Protein AF-L8HQY1-F1 (afdb_monomer_lite)

Sequence (132 aa):
RRRLILTLSQKDALQALFQQNPSPGIATRERLARELGIDESRVQVWFQNQRRQSKQSRPPSEHVHQEEEGGPTPTPRPPSPPPRPQEARRKRTVISPSQTRILMQAFTRDRFPGIATREELAHQTGIPEPHL

Radius of gyration: 21.91 Å; chains: 1; bounding box: 49×44×51 Å

pLDDT: mean 78.17, std 18.96, range [29.5, 94.81]

InterPro domains:
  IPR000047 Helix-turn-helix motif [PR00031] (28-37)
  IPR000047 Helix-turn-helix motif [PR00031] (37-53)
  IPR001356 Homeodomain [PF00046] (1-56)
  IPR001356 Homeodomain [PF00046] (89-129)
  IPR001356 Homeodomain [PS50071] (1-57)
  IPR001356 Homeodomain [PS50071] (86-132)
  IPR001356 Homeodomain [SM00389] (1-61)
  IPR001356 Homeodomain [SM00389] (88-132)
  IPR001356 Homeodomain [cd00086] (1-58)
  IPR001356 Homeodomain [cd00086] (89-129)
  IPR009057 Homedomain-like superfamily [SSF46689] (1-58)
  IPR009057 Homedomain-like superfamily [SSF46689] (81-128)
  IPR017970 Homeobox, conserved site [PS00027] (32-55)
  IPR051306 Homeobox domain-containing regulator [PTHR46123] (54-130)

Structure (mmCIF, N/CA/C/O backbone):
data_AF-L8HQY1-F1
#
_entry.id   AF-L8HQY1-F1
#
loop_
_atom_site.group_PDB
_atom_site.id
_atom_site.type_symbol
_atom_site.label_atom_id
_atom_site.label_alt_id
_atom_site.label_comp_id
_atom_site.label_asym_id
_atom_site.label_entity_id
_atom_site.label_seq_id
_atom_site.pdbx_PDB_ins_code
_atom_site.Cartn_x
_atom_site.Cartn_y
_atom_site.Cartn_z
_atom_site.occupancy
_atom_site.B_iso_or_equiv
_atom_site.auth_seq_id
_atom_site.auth_comp_id
_atom_site.auth_asym_id
_atom_site.auth_atom_id
_atom_site.pdbx_PDB_model_num
ATOM 1 N N . ARG A 1 1 ? -11.326 3.262 -7.831 1.00 58.91 1 ARG A N 1
ATOM 2 C CA . ARG A 1 1 ? -10.921 2.567 -6.584 1.00 58.91 1 ARG A CA 1
ATOM 3 C C . ARG A 1 1 ? -11.902 2.916 -5.477 1.00 58.91 1 ARG A C 1
ATOM 5 O O . ARG A 1 1 ? -12.138 4.100 -5.275 1.00 58.91 1 ARG A O 1
ATOM 12 N N . ARG A 1 2 ? -12.465 1.933 -4.770 1.00 67.56 2 ARG A N 1
ATOM 13 C CA . ARG A 1 2 ? -13.316 2.211 -3.603 1.00 67.56 2 ARG A CA 1
ATOM 14 C C . ARG A 1 2 ? -12.435 2.629 -2.424 1.00 67.56 2 ARG A C 1
ATOM 16 O O . ARG A 1 2 ? -11.427 1.984 -2.140 1.00 67.56 2 ARG A O 1
ATOM 23 N N . ARG A 1 3 ? -12.766 3.755 -1.793 1.00 72.81 3 ARG A N 1
ATOM 24 C CA . ARG A 1 3 ? -12.057 4.248 -0.609 1.00 72.81 3 ARG A CA 1
ATOM 25 C C . ARG A 1 3 ? -12.521 3.424 0.589 1.00 72.81 3 ARG A C 1
ATOM 27 O O . ARG A 1 3 ? -13.699 3.459 0.917 1.00 72.81 3 ARG A O 1
ATOM 34 N N . LEU A 1 4 ? -11.608 2.688 1.219 1.00 75.62 4 LEU A N 1
ATOM 35 C CA . LEU A 1 4 ? -11.899 2.018 2.485 1.00 75.62 4 LEU A CA 1
ATOM 36 C C . LEU A 1 4 ? -11.925 3.058 3.607 1.00 75.62 4 LEU A C 1
ATOM 38 O O . LEU A 1 4 ? -11.010 3.879 3.719 1.00 75.62 4 LEU A O 1
ATOM 42 N N . ILE A 1 5 ? -12.980 3.022 4.415 1.00 83.69 5 ILE A N 1
ATOM 43 C CA . ILE A 1 5 ? -13.103 3.827 5.627 1.00 83.69 5 ILE A CA 1
ATOM 44 C C . ILE A 1 5 ? -12.686 2.937 6.793 1.00 83.69 5 ILE A C 1
ATOM 46 O O . ILE A 1 5 ? -13.390 1.991 7.129 1.00 83.69 5 ILE A O 1
ATOM 50 N N . LEU A 1 6 ? -11.519 3.222 7.374 1.00 84.06 6 LEU A N 1
ATOM 51 C CA . LEU A 1 6 ? -11.037 2.504 8.553 1.00 84.06 6 LEU A CA 1
ATOM 52 C C . LEU A 1 6 ? -11.944 2.801 9.751 1.00 84.06 6 LEU A C 1
ATOM 54 O O . LEU A 1 6 ? -12.258 3.970 10.012 1.00 84.06 6 LEU A O 1
ATOM 58 N N . THR A 1 7 ? -12.313 1.758 10.492 1.00 90.00 7 THR A N 1
ATOM 59 C CA . THR A 1 7 ? -13.036 1.880 11.763 1.00 90.00 7 THR A CA 1
ATOM 60 C C . THR A 1 7 ? -12.142 2.510 12.837 1.00 90.00 7 THR A C 1
ATOM 62 O O . THR A 1 7 ? -10.925 2.619 12.667 1.00 90.00 7 THR A O 1
ATOM 65 N N . LEU A 1 8 ? -12.733 2.955 13.952 1.00 88.00 8 LEU A N 1
ATOM 66 C CA . LEU A 1 8 ? -11.971 3.546 15.058 1.00 88.00 8 LEU A CA 1
ATOM 67 C C . LEU A 1 8 ? -10.961 2.540 15.637 1.00 88.00 8 LEU A C 1
ATOM 69 O O . LEU A 1 8 ? -9.771 2.824 15.663 1.00 88.00 8 LEU A O 1
ATOM 73 N N . SER A 1 9 ? -11.417 1.320 15.934 1.00 87.94 9 SER A N 1
ATOM 74 C CA . SER A 1 9 ? -10.570 0.230 16.437 1.00 87.94 9 SER A CA 1
ATOM 75 C C . SER A 1 9 ? -9.404 -0.114 15.494 1.00 87.94 9 SER A C 1
ATOM 77 O O . SER A 1 9 ? -8.277 -0.302 15.949 1.00 87.94 9 SER A O 1
ATOM 79 N N . GLN A 1 10 ? -9.629 -0.102 14.173 1.00 90.81 10 GLN A N 1
ATOM 80 C CA . GLN A 1 10 ? -8.554 -0.303 13.193 1.00 90.81 10 GLN A CA 1
ATOM 81 C C . GLN A 1 10 ? -7.501 0.813 13.245 1.00 90.81 10 GLN A C 1
ATOM 83 O O . GLN A 1 10 ? -6.306 0.543 13.118 1.00 90.81 10 GLN A O 1
ATOM 88 N N . LYS A 1 11 ? -7.923 2.071 13.432 1.00 91.12 11 LYS A N 1
ATOM 89 C CA . LYS A 1 11 ? -7.003 3.211 13.562 1.00 91.12 11 LYS A CA 1
ATOM 90 C C . LYS A 1 11 ? -6.200 3.143 14.858 1.00 91.12 11 LYS A C 1
ATOM 92 O O . LYS A 1 11 ? -5.001 3.403 14.808 1.00 91.12 11 LYS A O 1
ATOM 97 N N . ASP A 1 12 ? -6.828 2.773 15.971 1.00 91.38 12 ASP A N 1
ATOM 98 C CA . ASP A 1 12 ? -6.152 2.623 17.263 1.00 91.38 12 ASP A CA 1
ATOM 99 C C . ASP A 1 12 ? -5.027 1.585 17.199 1.00 91.38 12 ASP A C 1
ATOM 101 O O . ASP A 1 12 ? -3.896 1.879 17.581 1.00 91.38 12 ASP A O 1
ATOM 105 N N . ALA A 1 13 ? -5.282 0.412 16.615 1.00 91.25 13 ALA A N 1
ATOM 106 C CA . ALA A 1 13 ? -4.258 -0.622 16.454 1.00 91.25 13 ALA A CA 1
ATOM 107 C C . ALA A 1 13 ? -3.093 -0.171 15.549 1.00 91.25 13 ALA A C 1
ATOM 109 O O . ALA A 1 13 ? -1.920 -0.387 15.867 1.00 91.25 13 ALA A O 1
ATOM 110 N N . LEU A 1 14 ? -3.400 0.506 14.434 1.00 92.88 14 LEU A N 1
ATOM 111 C CA . LEU A 1 14 ? -2.388 1.090 13.545 1.00 92.88 14 LEU A CA 1
ATOM 112 C C . LEU A 1 14 ? -1.533 2.134 14.276 1.00 92.88 14 LEU A C 1
ATOM 114 O O . LEU A 1 14 ? -0.309 2.148 14.130 1.00 92.88 14 LEU A O 1
ATOM 118 N N . GLN A 1 15 ? -2.164 2.986 15.085 1.00 92.56 15 GLN A N 1
ATOM 119 C CA . GLN A 1 15 ? -1.488 4.020 15.859 1.00 92.56 15 GLN A CA 1
ATOM 120 C C . GLN A 1 15 ? -0.628 3.435 16.983 1.00 92.56 15 GLN A C 1
ATOM 122 O O . GLN A 1 15 ? 0.513 3.871 17.153 1.00 92.56 15 GLN A O 1
ATOM 127 N N . ALA A 1 16 ? -1.119 2.416 17.690 1.00 92.12 16 ALA A N 1
ATOM 128 C CA . ALA A 1 16 ? -0.372 1.710 18.726 1.00 92.12 16 ALA A CA 1
ATOM 129 C C . ALA A 1 16 ? 0.899 1.058 18.161 1.00 92.12 16 ALA A C 1
ATOM 131 O O . ALA A 1 16 ? 1.977 1.180 18.751 1.00 92.12 16 ALA A O 1
ATOM 132 N N . LEU A 1 17 ? 0.813 0.421 16.985 1.00 92.19 17 LEU A N 1
ATOM 133 C CA . LEU A 1 17 ? 2.001 -0.112 16.319 1.00 92.19 17 LEU A CA 1
ATOM 134 C C . LEU A 1 17 ? 2.922 1.012 15.827 1.00 92.19 17 LEU A C 1
ATOM 136 O O . LEU A 1 17 ? 4.137 0.885 15.931 1.00 92.19 17 LEU A O 1
ATOM 140 N N . PHE A 1 18 ? 2.378 2.121 15.322 1.00 92.62 18 PHE A N 1
ATOM 141 C CA . PHE A 1 18 ? 3.179 3.249 14.844 1.00 92.62 18 PHE A CA 1
ATOM 142 C C . PHE A 1 18 ? 4.020 3.903 15.939 1.00 92.62 18 PHE A C 1
ATOM 144 O O . PHE A 1 18 ? 5.173 4.248 15.684 1.00 92.62 18 PHE A O 1
ATOM 151 N N . GLN A 1 19 ? 3.471 4.054 17.146 1.00 89.31 19 GLN A N 1
ATOM 152 C CA . GLN A 1 19 ? 4.204 4.595 18.293 1.00 89.31 19 GLN A CA 1
ATOM 153 C C . GLN A 1 19 ? 5.405 3.717 18.674 1.00 89.31 19 GLN A C 1
ATOM 155 O O . GLN A 1 19 ? 6.463 4.238 19.019 1.00 89.31 19 GLN A O 1
ATOM 160 N N . GLN A 1 20 ? 5.263 2.394 18.557 1.00 89.19 20 GLN A N 1
ATOM 161 C CA . GLN A 1 20 ? 6.317 1.427 18.883 1.00 89.19 20 GLN A CA 1
ATOM 162 C C . GLN A 1 20 ? 7.330 1.259 17.743 1.00 89.19 20 GLN A C 1
ATOM 164 O O . GLN A 1 20 ? 8.542 1.245 17.956 1.00 89.19 20 GLN A O 1
ATOM 169 N N . ASN A 1 21 ? 6.835 1.137 16.512 1.00 89.06 21 ASN A N 1
ATOM 170 C CA . ASN A 1 21 ? 7.629 0.930 15.314 1.00 89.06 21 ASN A CA 1
ATOM 171 C C . ASN A 1 21 ? 7.034 1.711 14.126 1.00 89.06 21 ASN A C 1
ATOM 173 O O . ASN A 1 21 ?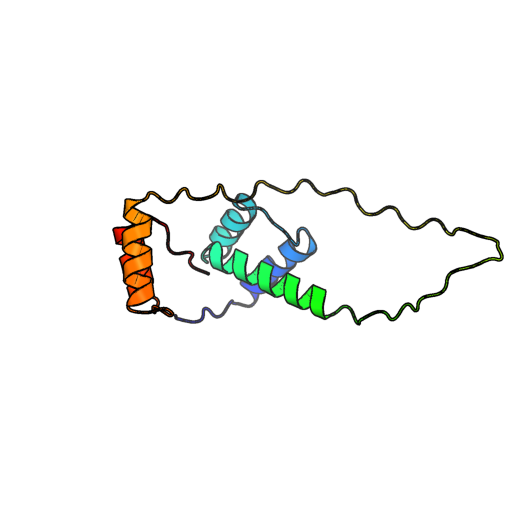 6.178 1.196 13.407 1.00 89.06 21 ASN A O 1
ATOM 177 N N . PRO A 1 22 ? 7.535 2.927 13.839 1.00 88.75 22 PRO A N 1
ATOM 178 C CA . PRO A 1 22 ? 7.072 3.731 12.705 1.00 88.75 22 PRO A CA 1
ATOM 179 C C . PRO A 1 22 ? 7.408 3.142 11.325 1.00 88.75 22 PRO A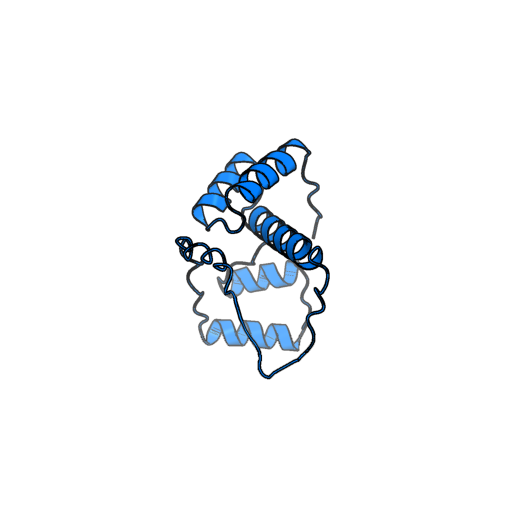 C 1
ATOM 181 O O . PRO A 1 22 ? 6.933 3.650 10.304 1.00 88.75 22 PRO A O 1
ATOM 184 N N . SER A 1 23 ? 8.280 2.129 11.253 1.00 89.25 23 SER A N 1
ATOM 185 C CA . SER A 1 23 ? 8.743 1.499 10.007 1.00 89.25 23 SER A CA 1
ATOM 186 C C . SER A 1 23 ? 8.723 -0.033 10.108 1.00 89.25 23 SER A C 1
ATOM 188 O O . SER A 1 23 ? 9.777 -0.660 9.993 1.00 89.25 23 SER A O 1
ATOM 190 N N . PRO A 1 24 ? 7.538 -0.646 10.290 1.00 91.06 24 PRO A N 1
ATOM 191 C CA . PRO A 1 24 ? 7.420 -2.094 10.418 1.00 91.06 24 PRO A CA 1
ATOM 192 C C . PRO A 1 24 ? 7.762 -2.782 9.094 1.00 91.06 24 PRO A C 1
ATOM 194 O O . PRO A 1 24 ? 7.401 -2.276 8.024 1.00 91.06 24 PRO A O 1
ATOM 197 N N . GLY A 1 25 ? 8.439 -3.928 9.150 1.00 90.50 25 GLY A N 1
ATOM 198 C CA . GLY A 1 25 ? 8.735 -4.794 8.011 1.00 90.50 25 GLY A CA 1
ATOM 199 C C . GLY A 1 25 ? 7.506 -5.533 7.479 1.00 90.50 25 GLY A C 1
ATOM 200 O O . GLY A 1 25 ? 6.387 -5.351 7.957 1.00 90.50 25 GLY A O 1
ATOM 201 N N . ILE A 1 26 ? 7.702 -6.356 6.445 1.00 89.56 26 ILE A N 1
ATOM 202 C CA . ILE A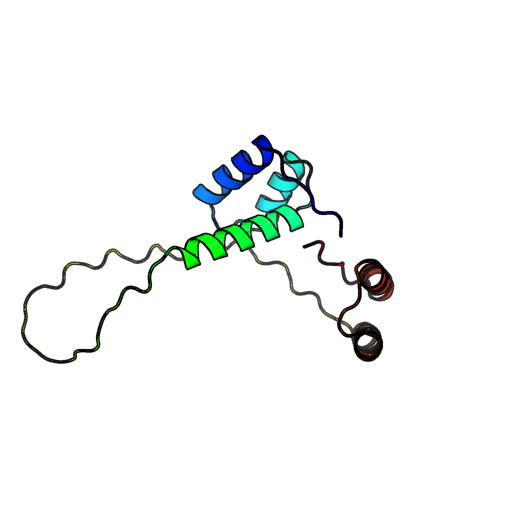 1 26 ? 6.600 -7.043 5.750 1.00 89.56 26 ILE A CA 1
ATOM 203 C C . ILE A 1 26 ? 5.815 -7.983 6.675 1.00 89.56 26 ILE A C 1
ATOM 205 O O . ILE A 1 26 ? 4.604 -7.839 6.773 1.00 89.56 26 ILE A O 1
ATOM 209 N N . ALA A 1 27 ? 6.495 -8.853 7.426 1.00 91.75 27 ALA A N 1
ATOM 210 C CA . ALA A 1 27 ? 5.845 -9.837 8.295 1.00 91.75 27 ALA A CA 1
ATOM 211 C C . ALA A 1 27 ? 4.984 -9.178 9.388 1.00 91.75 27 ALA A C 1
ATOM 213 O O . ALA A 1 27 ? 3.867 -9.610 9.670 1.00 91.75 27 ALA A O 1
ATOM 214 N N . THR A 1 28 ? 5.484 -8.087 9.970 1.00 92.50 28 THR A N 1
ATOM 215 C CA . THR A 1 28 ? 4.774 -7.307 10.990 1.00 92.50 28 THR A CA 1
ATOM 216 C C . THR A 1 28 ? 3.516 -6.655 10.414 1.00 92.50 28 THR A C 1
ATOM 218 O O . THR A 1 28 ? 2.460 -6.681 11.045 1.00 92.50 28 THR A O 1
ATOM 221 N N . ARG A 1 29 ? 3.593 -6.118 9.187 1.00 93.75 29 ARG A N 1
ATOM 222 C CA . ARG A 1 29 ? 2.422 -5.542 8.510 1.00 93.75 29 ARG A CA 1
ATOM 223 C C . ARG A 1 29 ? 1.414 -6.607 8.085 1.00 93.75 29 ARG A C 1
ATOM 225 O O . ARG A 1 29 ? 0.225 -6.366 8.238 1.00 93.75 29 ARG A O 1
ATOM 232 N N . GLU A 1 30 ? 1.858 -7.770 7.610 1.00 92.88 30 GLU A N 1
ATOM 233 C CA . GLU A 1 30 ? 0.974 -8.892 7.256 1.00 92.88 30 GLU A CA 1
ATOM 234 C C . GLU A 1 30 ? 0.207 -9.425 8.468 1.00 92.88 30 GLU A C 1
ATOM 236 O O . GLU A 1 30 ? -0.985 -9.710 8.367 1.00 92.88 30 GLU A O 1
ATOM 241 N N . ARG A 1 31 ? 0.864 -9.525 9.630 1.00 94.19 31 ARG A N 1
ATOM 242 C CA . ARG A 1 31 ? 0.195 -9.923 10.874 1.00 94.19 31 ARG A CA 1
ATOM 243 C C . ARG A 1 31 ? -0.898 -8.928 11.258 1.00 94.19 31 ARG A C 1
ATOM 245 O O . ARG A 1 31 ? -2.030 -9.344 11.479 1.00 94.19 31 ARG A O 1
ATOM 252 N N . LEU A 1 32 ? -0.577 -7.633 11.264 1.00 93.44 32 LEU A N 1
ATOM 253 C CA . LEU A 1 32 ? -1.551 -6.591 11.592 1.00 93.44 32 LEU A CA 1
ATOM 254 C C . LEU A 1 32 ? -2.704 -6.548 10.577 1.00 93.44 32 LEU A C 1
ATOM 256 O O . LEU A 1 32 ? -3.855 -6.373 10.948 1.00 93.44 32 LEU A O 1
ATOM 260 N N . ALA A 1 33 ? -2.409 -6.739 9.294 1.00 93.44 33 ALA A N 1
ATOM 261 C CA . ALA A 1 33 ? -3.405 -6.794 8.230 1.00 93.44 33 ALA A CA 1
ATOM 262 C C . ALA A 1 33 ? -4.430 -7.917 8.459 1.00 93.44 33 ALA A C 1
ATOM 264 O O . ALA A 1 33 ? -5.636 -7.681 8.382 1.00 93.44 33 ALA A O 1
ATOM 265 N N . ARG A 1 34 ? -3.948 -9.114 8.825 1.00 93.25 34 ARG A N 1
ATOM 266 C CA . ARG A 1 34 ? -4.798 -10.260 9.184 1.00 93.25 34 ARG A CA 1
ATOM 267 C C . ARG A 1 34 ? -5.666 -9.973 10.404 1.00 93.25 34 ARG A C 1
ATOM 269 O O . ARG A 1 34 ? -6.844 -10.302 10.386 1.00 93.25 34 ARG A O 1
ATOM 276 N N . GLU A 1 35 ? -5.099 -9.345 11.429 1.00 92.50 35 GLU A N 1
ATOM 277 C CA . GLU A 1 35 ? -5.816 -8.986 12.657 1.00 92.50 35 GLU A CA 1
ATOM 278 C C . GLU A 1 35 ? -6.910 -7.937 12.407 1.00 92.50 35 GLU A C 1
ATOM 280 O O . GLU A 1 35 ? -8.007 -8.024 12.949 1.00 92.50 35 GLU A O 1
ATOM 285 N N . LEU A 1 36 ? -6.638 -6.972 11.526 1.00 90.94 36 LEU A N 1
ATOM 286 C CA . LEU A 1 36 ? -7.556 -5.883 11.194 1.00 90.94 36 LEU A CA 1
ATOM 287 C C . LEU A 1 36 ? -8.563 -6.215 10.085 1.00 90.94 36 LEU A C 1
ATOM 289 O O . LEU A 1 36 ? -9.446 -5.396 9.812 1.00 90.94 36 LEU A O 1
ATOM 293 N N . GLY A 1 37 ? -8.424 -7.372 9.432 1.00 90.81 37 GLY A N 1
ATOM 294 C CA . GLY A 1 37 ? -9.257 -7.776 8.298 1.00 90.81 37 GLY A CA 1
ATOM 295 C C . GLY A 1 37 ? -9.111 -6.863 7.074 1.00 90.81 37 GLY A C 1
ATOM 296 O O . GLY A 1 37 ? -10.085 -6.633 6.361 1.00 90.81 37 GLY A O 1
ATOM 297 N N . ILE A 1 38 ? -7.920 -6.298 6.849 1.00 91.75 38 ILE A N 1
ATOM 298 C CA . ILE A 1 38 ? -7.618 -5.416 5.707 1.00 91.75 38 ILE A CA 1
ATOM 299 C C . ILE A 1 38 ? -6.378 -5.904 4.959 1.00 91.75 38 ILE A C 1
ATOM 301 O O . ILE A 1 38 ? -5.555 -6.618 5.519 1.00 91.75 38 ILE A O 1
ATOM 305 N N . ASP A 1 39 ? -6.200 -5.481 3.708 1.00 89.88 39 ASP A N 1
ATOM 306 C CA . ASP A 1 39 ? -4.991 -5.794 2.941 1.00 89.88 39 ASP A CA 1
ATOM 307 C C . ASP A 1 39 ? -3.718 -5.203 3.562 1.00 89.88 39 ASP A C 1
ATOM 309 O O . ASP A 1 39 ? -3.692 -4.050 4.004 1.00 89.88 39 ASP A O 1
ATOM 313 N N . GLU A 1 40 ? -2.606 -5.939 3.489 1.00 92.62 40 GLU A N 1
ATOM 314 C CA . GLU A 1 40 ? -1.298 -5.453 3.957 1.00 92.62 40 GLU A CA 1
ATOM 315 C C . GLU A 1 40 ? -0.905 -4.136 3.289 1.00 92.62 40 GLU A C 1
ATOM 317 O O . GLU A 1 40 ? -0.331 -3.252 3.930 1.00 92.62 40 GLU A O 1
ATOM 322 N N . SER A 1 41 ? -1.263 -3.958 2.020 1.00 88.12 41 SER A N 1
ATOM 323 C CA . SER A 1 41 ? -0.891 -2.747 1.306 1.00 88.12 41 SER A CA 1
ATOM 324 C C . SER A 1 41 ? -1.614 -1.513 1.865 1.00 88.12 41 SER A C 1
ATOM 326 O O . SER A 1 41 ? -1.023 -0.431 1.928 1.00 88.12 41 SER A O 1
ATOM 328 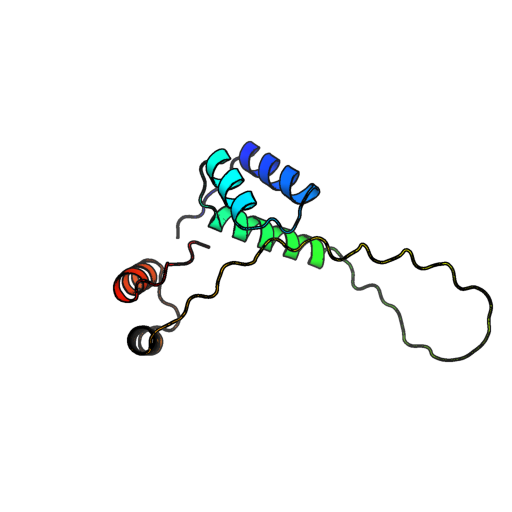N N . ARG A 1 42 ? -2.830 -1.674 2.415 1.00 90.06 42 ARG A N 1
ATOM 329 C CA . ARG A 1 42 ? -3.516 -0.604 3.161 1.00 90.06 42 ARG A CA 1
ATOM 330 C C . ARG A 1 42 ? -2.741 -0.195 4.396 1.00 90.06 42 ARG A C 1
ATOM 332 O O . ARG A 1 42 ? -2.565 1.002 4.630 1.00 90.06 42 ARG A O 1
ATOM 339 N N . VAL A 1 43 ? -2.241 -1.176 5.144 1.00 91.81 43 VAL A N 1
ATOM 340 C CA . VAL A 1 43 ? -1.353 -0.934 6.285 1.00 91.81 43 VAL A CA 1
ATOM 341 C C . VAL A 1 43 ? -0.101 -0.196 5.798 1.00 91.81 43 VAL A C 1
ATOM 343 O O . VAL A 1 43 ? 0.258 0.848 6.341 1.00 91.81 43 VAL A O 1
ATOM 346 N N . GLN A 1 44 ? 0.526 -0.649 4.710 1.00 92.81 44 GLN A N 1
ATOM 347 C CA . GLN A 1 44 ? 1.711 -0.005 4.142 1.00 92.81 44 GLN A CA 1
ATOM 348 C C . GLN A 1 44 ? 1.463 1.464 3.758 1.00 92.81 44 GLN A C 1
ATOM 350 O O . GLN A 1 44 ? 2.309 2.323 4.030 1.00 92.81 44 GLN A O 1
ATOM 355 N N . VAL A 1 45 ? 0.341 1.781 3.108 1.00 90.94 45 VAL A N 1
ATOM 356 C CA . VAL A 1 45 ? -0.002 3.154 2.705 1.00 90.94 45 VAL A CA 1
ATOM 357 C C . VAL A 1 45 ? -0.350 4.024 3.903 1.00 90.94 45 VAL A C 1
ATOM 359 O O . VAL A 1 45 ? 0.104 5.168 3.961 1.00 90.94 45 VAL A O 1
ATOM 362 N N . TRP A 1 46 ? -1.065 3.488 4.891 1.00 93.19 46 TRP A N 1
ATOM 363 C CA . TRP A 1 46 ? -1.332 4.207 6.133 1.00 93.19 46 TRP A CA 1
ATOM 364 C C . TRP A 1 46 ? -0.022 4.612 6.826 1.00 93.19 46 TRP A C 1
ATOM 366 O O . TRP A 1 46 ? 0.194 5.794 7.085 1.00 93.19 46 TRP A O 1
ATOM 376 N N . PHE A 1 47 ? 0.923 3.678 6.991 1.00 93.31 47 PHE A N 1
ATOM 377 C CA . PHE A 1 47 ? 2.231 3.956 7.600 1.00 93.31 47 PHE A CA 1
ATOM 378 C C . PHE A 1 47 ? 3.073 4.949 6.781 1.00 93.31 47 PHE A C 1
ATOM 380 O O . PHE A 1 47 ? 3.808 5.764 7.342 1.00 93.31 47 PHE A O 1
ATOM 387 N N . GLN A 1 48 ? 2.984 4.910 5.447 1.00 91.06 48 GLN A N 1
ATOM 388 C CA . GLN A 1 48 ? 3.637 5.903 4.588 1.00 91.06 48 GLN A CA 1
ATOM 389 C C . GLN A 1 48 ? 3.049 7.303 4.787 1.00 91.06 48 GLN A C 1
ATOM 391 O O . GLN A 1 48 ? 3.810 8.258 4.940 1.00 91.06 48 GLN A O 1
ATOM 396 N N . ASN A 1 49 ? 1.722 7.426 4.822 1.00 91.69 49 ASN A N 1
ATOM 397 C CA . ASN A 1 49 ? 1.044 8.702 5.033 1.00 91.69 49 ASN A CA 1
ATOM 398 C C . ASN A 1 49 ? 1.332 9.266 6.428 1.00 91.69 49 ASN A C 1
ATOM 400 O O . ASN A 1 49 ? 1.685 10.439 6.541 1.00 91.69 49 ASN A O 1
ATOM 404 N N . GLN A 1 50 ? 1.312 8.418 7.458 1.00 89.75 50 GLN A N 1
ATOM 405 C CA . GLN A 1 50 ? 1.601 8.818 8.833 1.00 89.75 50 GLN A CA 1
ATOM 406 C C . GLN A 1 50 ? 3.024 9.378 8.986 1.00 89.75 50 GLN A C 1
ATOM 408 O O . GLN A 1 50 ? 3.231 10.422 9.602 1.00 89.75 50 GLN A O 1
ATOM 413 N N . ARG A 1 51 ? 4.021 8.746 8.346 1.00 89.88 51 ARG A N 1
ATOM 414 C CA . ARG A 1 51 ? 5.404 9.260 8.331 1.00 89.88 51 ARG A CA 1
ATOM 415 C C . ARG A 1 51 ? 5.568 10.561 7.546 1.00 89.88 51 ARG A C 1
ATOM 417 O O . ARG A 1 51 ? 6.490 11.321 7.826 1.00 89.88 51 ARG A O 1
ATOM 424 N N . ARG A 1 52 ? 4.749 10.803 6.518 1.00 85.81 52 ARG A N 1
ATOM 425 C CA . ARG A 1 52 ? 4.781 12.072 5.772 1.00 85.81 52 ARG A CA 1
ATOM 426 C C . ARG A 1 52 ? 4.236 13.205 6.630 1.00 85.81 52 ARG A C 1
ATOM 428 O O . ARG A 1 52 ? 4.874 14.249 6.695 1.00 85.81 52 ARG A O 1
ATOM 435 N N . GLN A 1 53 ? 3.129 12.960 7.328 1.00 82.56 53 GLN A N 1
ATOM 436 C CA . GLN A 1 53 ? 2.543 13.920 8.260 1.00 82.56 53 GLN A CA 1
ATOM 437 C C . GLN A 1 53 ? 3.517 14.263 9.393 1.00 82.56 53 GLN A C 1
ATOM 439 O O . GLN A 1 53 ? 3.807 15.436 9.592 1.00 82.56 53 GLN A O 1
ATOM 444 N N . SER A 1 54 ? 4.135 13.270 10.045 1.00 80.00 54 SER A N 1
ATOM 445 C CA . SER A 1 54 ? 5.088 13.539 11.136 1.00 80.00 54 SER A CA 1
ATOM 446 C C . SER A 1 54 ? 6.343 14.306 10.700 1.00 80.00 54 SER A C 1
ATOM 448 O O . SER A 1 54 ? 6.916 15.053 11.489 1.00 80.00 54 SER A O 1
ATOM 450 N N . LYS A 1 55 ? 6.772 14.156 9.439 1.00 73.75 55 LYS A N 1
ATOM 451 C CA . LYS A 1 55 ? 7.874 14.939 8.858 1.00 73.75 55 LYS A CA 1
ATOM 452 C C . LYS A 1 55 ? 7.468 16.370 8.506 1.00 73.75 55 LYS A C 1
ATOM 454 O O . LYS A 1 55 ? 8.300 17.260 8.627 1.00 73.75 55 LYS A O 1
ATOM 459 N N . GLN A 1 56 ? 6.225 16.585 8.077 1.00 63.25 56 GLN A N 1
ATOM 460 C CA . GLN A 1 56 ? 5.690 17.911 7.745 1.00 63.25 56 GLN A CA 1
ATOM 461 C C . GLN A 1 56 ? 5.369 18.753 8.988 1.00 63.25 56 GLN A C 1
ATOM 463 O O . GLN A 1 56 ? 5.315 19.971 8.891 1.00 63.25 56 GLN A O 1
ATOM 468 N N . SER A 1 57 ? 5.209 18.126 10.156 1.00 59.66 57 SER A N 1
ATOM 469 C CA . SER A 1 57 ? 5.007 18.816 11.436 1.00 59.66 57 SER A CA 1
ATOM 470 C C . SER A 1 57 ? 6.294 19.340 12.090 1.00 59.66 57 SER A C 1
ATOM 472 O O . SER A 1 57 ? 6.210 19.943 13.156 1.00 59.66 57 SER A O 1
ATOM 474 N N . ARG A 1 58 ? 7.486 19.123 11.505 1.00 53.41 58 ARG A N 1
ATOM 475 C CA . ARG A 1 58 ? 8.706 19.819 11.954 1.00 53.41 58 ARG A CA 1
ATOM 476 C C . ARG A 1 58 ? 8.737 21.190 11.268 1.00 53.41 58 ARG A C 1
ATOM 478 O O . ARG A 1 58 ? 8.889 21.207 10.046 1.00 53.41 58 ARG A O 1
ATOM 485 N N . PRO A 1 59 ? 8.598 22.316 11.995 1.00 53.75 59 PRO A N 1
ATOM 486 C CA . PRO A 1 59 ? 8.847 23.620 11.395 1.00 53.75 59 PRO A CA 1
ATOM 487 C C . PRO A 1 59 ? 10.286 23.653 10.852 1.00 53.75 59 PRO A C 1
ATOM 489 O O . PRO A 1 59 ? 11.159 22.974 11.412 1.00 53.75 59 PRO A O 1
ATOM 492 N N . PRO A 1 60 ? 10.552 24.391 9.760 1.00 45.44 60 PRO A N 1
ATOM 493 C CA . PRO A 1 60 ? 11.914 24.649 9.326 1.00 45.44 60 PRO A CA 1
ATOM 494 C C . PRO A 1 60 ? 12.591 25.415 10.460 1.00 45.44 60 PRO A C 1
ATOM 496 O O . PRO A 1 60 ? 12.322 26.590 10.677 1.00 45.44 60 PRO A O 1
ATOM 499 N N . SER A 1 61 ? 13.400 24.720 11.255 1.00 46.84 61 SER A N 1
ATOM 500 C CA . SER A 1 61 ? 14.211 25.383 12.263 1.00 46.84 61 SER A CA 1
ATOM 501 C C . SER A 1 61 ? 15.286 26.143 11.498 1.00 46.84 61 SER A C 1
ATOM 503 O O . SER A 1 61 ? 16.232 25.535 10.999 1.00 46.84 61 SER A O 1
ATOM 505 N N . GLU A 1 62 ? 15.087 27.452 11.363 1.00 48.69 62 GLU A N 1
ATOM 506 C CA . GLU A 1 62 ? 16.116 28.415 10.993 1.00 48.69 62 GLU A CA 1
ATOM 507 C C . GLU A 1 62 ? 17.360 28.141 11.832 1.00 48.69 62 GLU A C 1
ATOM 509 O O . GLU A 1 62 ? 17.281 28.231 13.051 1.00 48.69 62 GLU A O 1
ATOM 514 N N . HIS A 1 63 ? 18.485 27.785 11.215 1.00 42.41 63 HIS A N 1
ATOM 515 C CA . HIS A 1 63 ? 19.797 28.021 11.811 1.00 42.41 63 HIS A CA 1
ATOM 516 C C . HIS A 1 63 ? 20.744 28.485 10.708 1.00 42.41 63 HIS A C 1
ATOM 518 O O . HIS A 1 63 ? 21.084 27.762 9.772 1.00 42.41 63 HIS A O 1
ATOM 524 N N . VAL A 1 64 ? 21.044 29.768 10.855 1.00 36.00 64 VAL A N 1
ATOM 525 C CA . VAL A 1 64 ? 21.855 30.682 10.067 1.00 36.00 64 VAL A CA 1
ATOM 526 C C . VAL A 1 64 ? 23.313 30.216 9.994 1.00 36.00 64 VAL A C 1
ATOM 528 O O . VAL A 1 64 ? 23.840 29.612 10.924 1.00 36.00 64 VAL A O 1
ATOM 531 N N . HIS A 1 65 ? 23.948 30.521 8.864 1.00 42.50 65 HIS A N 1
ATOM 532 C CA . HIS A 1 65 ? 25.387 30.427 8.641 1.00 42.50 65 HIS A CA 1
ATOM 533 C C . HIS A 1 65 ? 26.143 31.311 9.642 1.00 42.50 65 HIS A C 1
ATOM 535 O O . HIS A 1 65 ? 25.865 32.510 9.700 1.00 42.50 65 HIS A O 1
ATOM 541 N N . GLN A 1 66 ? 27.133 30.772 10.354 1.00 29.50 66 GLN A N 1
ATOM 542 C CA . GLN A 1 66 ? 28.269 31.573 10.818 1.00 29.50 66 GLN A CA 1
ATOM 543 C C . GLN A 1 66 ? 29.437 30.679 11.235 1.00 29.50 66 GLN A C 1
ATOM 545 O O . GLN A 1 66 ? 29.327 29.854 12.141 1.00 29.50 66 GLN A O 1
ATOM 550 N N . GLU A 1 67 ? 30.528 30.840 10.496 1.00 32.97 67 GLU A N 1
ATOM 551 C CA . GLU A 1 67 ? 31.872 30.385 10.827 1.00 32.97 67 GLU A CA 1
ATOM 552 C C . GLU A 1 67 ? 32.548 31.420 11.752 1.00 32.97 67 GLU A C 1
ATOM 554 O O . GLU A 1 67 ? 32.182 32.596 11.731 1.00 32.97 67 GLU A O 1
ATOM 559 N N . GLU A 1 68 ? 33.560 30.939 12.483 1.00 37.38 68 GLU A N 1
ATOM 560 C CA . GLU A 1 68 ? 34.652 31.655 13.175 1.00 37.38 68 GLU A CA 1
ATOM 561 C C . GLU A 1 68 ? 34.463 32.156 14.632 1.00 37.38 68 GLU A C 1
ATOM 563 O O . GLU A 1 68 ? 33.865 33.189 14.916 1.00 37.38 68 GLU A O 1
ATOM 568 N N . GLU A 1 69 ? 35.142 31.402 15.515 1.00 43.53 69 GLU A N 1
ATOM 569 C CA . GLU A 1 69 ? 36.081 31.830 16.576 1.00 43.53 69 GLU A CA 1
ATOM 570 C C . GLU A 1 69 ? 35.587 32.471 17.896 1.00 43.53 69 GLU A C 1
ATOM 572 O O . GLU A 1 69 ? 35.219 33.640 17.976 1.00 43.53 69 GLU A O 1
ATOM 577 N N . GLY A 1 70 ? 35.743 31.700 18.990 1.00 33.06 70 GLY A N 1
ATOM 578 C CA . GLY A 1 70 ? 35.732 32.160 20.391 1.00 33.06 70 GLY A CA 1
ATOM 579 C C . GLY A 1 70 ? 34.968 31.218 21.341 1.00 33.06 70 GLY A C 1
ATOM 580 O O . GLY A 1 70 ? 33.745 31.186 21.310 1.00 33.06 70 GLY A O 1
ATOM 581 N N . GLY A 1 71 ? 35.663 30.420 22.171 1.00 29.95 71 GLY A N 1
ATOM 582 C CA . GLY A 1 71 ? 35.068 29.367 23.035 1.00 29.95 71 GLY A CA 1
ATOM 583 C C . GLY A 1 71 ? 34.250 29.861 24.253 1.00 29.95 71 GLY A C 1
ATOM 584 O O . GLY A 1 71 ? 33.926 31.042 24.312 1.00 29.95 71 GLY A O 1
ATOM 585 N N . PRO A 1 72 ? 33.957 29.032 25.292 1.00 48.47 72 PRO A N 1
ATOM 586 C CA . PRO A 1 72 ? 34.107 27.578 25.446 1.00 48.47 72 PRO A CA 1
ATOM 587 C C . PRO A 1 72 ? 32.787 26.862 25.850 1.00 48.47 72 PRO A C 1
ATOM 589 O O . PRO A 1 72 ? 32.051 27.344 26.702 1.00 48.47 72 PRO A O 1
ATOM 592 N N . THR A 1 73 ? 32.505 25.684 25.275 1.00 40.66 73 THR A N 1
ATOM 593 C CA . THR A 1 73 ? 31.784 24.506 25.843 1.00 40.66 73 THR A CA 1
ATOM 594 C C . THR A 1 73 ? 31.127 23.700 24.712 1.00 40.66 73 THR A C 1
ATOM 596 O O . THR A 1 73 ? 30.175 24.175 24.098 1.00 40.66 73 THR A O 1
ATOM 599 N N . PRO A 1 74 ? 31.535 22.447 24.434 1.00 44.88 74 PRO A N 1
ATOM 600 C CA . PRO A 1 74 ? 30.665 21.532 23.723 1.00 44.88 74 PRO A CA 1
ATOM 601 C C . PRO A 1 74 ? 29.792 20.825 24.760 1.00 44.88 74 PRO A C 1
ATOM 603 O O . PRO A 1 74 ? 30.207 19.887 25.438 1.00 44.88 74 PRO A O 1
ATOM 606 N N . THR A 1 75 ? 28.552 21.284 24.883 1.00 46.66 75 THR A N 1
ATOM 607 C CA . THR A 1 75 ? 27.461 20.437 25.367 1.00 46.66 75 THR A CA 1
ATOM 608 C C . THR A 1 75 ? 27.499 19.118 24.580 1.00 46.66 75 THR A C 1
ATOM 610 O O . THR A 1 75 ? 27.588 19.151 23.346 1.00 46.66 75 THR A O 1
ATOM 613 N N . PRO A 1 76 ? 27.458 17.942 25.234 1.00 46.03 76 PRO A N 1
ATOM 614 C CA . PRO A 1 76 ? 27.448 16.684 24.511 1.00 46.03 76 PRO A CA 1
ATOM 615 C C . PRO A 1 76 ? 26.139 16.609 23.725 1.00 46.03 76 PRO A C 1
ATOM 617 O O . PRO A 1 76 ? 25.053 16.521 24.301 1.00 46.03 76 PRO A O 1
ATOM 620 N N 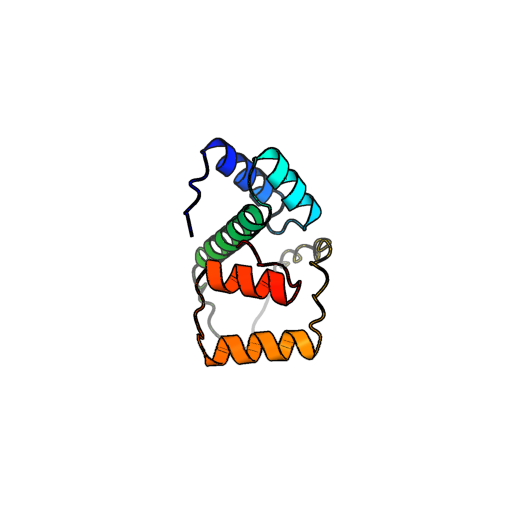. ARG A 1 77 ? 26.230 16.659 22.391 1.00 54.91 77 ARG A N 1
ATOM 621 C CA . ARG A 1 77 ? 25.112 16.272 21.525 1.00 54.91 77 ARG A CA 1
ATOM 622 C C . ARG A 1 77 ? 24.693 14.864 21.958 1.00 54.91 77 ARG A C 1
ATOM 624 O O . ARG A 1 77 ? 25.563 13.990 22.004 1.00 54.91 77 ARG A O 1
ATOM 631 N N . PRO A 1 78 ? 23.413 14.614 22.284 1.00 58.38 78 PRO A N 1
ATOM 632 C CA . PRO A 1 78 ? 22.988 13.260 22.585 1.00 58.38 78 PRO A CA 1
ATOM 633 C C . PRO A 1 78 ? 23.305 12.380 21.367 1.00 58.38 78 PRO A C 1
ATOM 635 O O . PRO A 1 78 ? 23.080 12.812 20.228 1.00 58.38 78 PRO A O 1
ATOM 638 N N . PRO A 1 79 ? 23.867 11.177 21.576 1.00 55.12 79 PRO A N 1
ATOM 639 C CA . PRO A 1 79 ? 24.199 10.285 20.482 1.00 55.12 79 PRO A CA 1
ATOM 640 C C . PRO A 1 79 ? 22.937 10.010 19.667 1.00 55.12 79 PRO A C 1
ATOM 642 O O . PRO A 1 79 ? 21.856 9.759 20.205 1.00 55.12 79 PRO A O 1
ATOM 645 N N . SER A 1 80 ? 23.082 10.082 18.345 1.00 58.75 80 SER A N 1
ATOM 646 C CA . SER A 1 80 ? 22.035 9.638 17.429 1.00 58.75 80 SER A CA 1
ATOM 647 C C . SER A 1 80 ? 21.661 8.198 17.797 1.00 58.75 80 SER A C 1
ATOM 649 O O . SER A 1 80 ? 22.574 7.396 18.016 1.00 58.75 80 SER A O 1
ATOM 651 N N . PRO A 1 81 ? 20.366 7.842 17.892 1.00 64.81 81 PRO A N 1
ATOM 652 C CA . PRO A 1 81 ? 19.991 6.472 18.203 1.00 64.81 81 PRO A CA 1
ATOM 653 C C . PRO A 1 81 ? 20.617 5.531 17.163 1.00 64.81 81 PRO A C 1
ATOM 655 O O . PRO A 1 81 ? 20.654 5.888 15.979 1.00 64.81 81 PRO A O 1
ATOM 658 N N . PRO A 1 82 ? 21.108 4.350 17.580 1.00 55.91 82 PRO A N 1
ATOM 659 C CA . PRO A 1 82 ? 21.737 3.403 16.671 1.00 55.91 82 PRO A CA 1
ATOM 660 C C . PRO A 1 82 ? 20.784 3.070 15.514 1.00 55.91 82 PRO A C 1
ATOM 662 O O . PRO A 1 82 ? 19.559 3.083 15.708 1.00 55.91 82 PRO A O 1
ATOM 665 N N . PRO A 1 83 ? 21.307 2.774 14.308 1.00 52.88 83 PRO A N 1
ATOM 666 C CA . PRO A 1 83 ? 20.479 2.310 13.207 1.00 52.88 83 PRO A CA 1
ATOM 667 C C . PRO A 1 83 ? 19.715 1.074 13.685 1.00 52.88 83 PRO A C 1
ATOM 669 O O . PRO A 1 83 ? 20.296 0.024 13.954 1.00 52.88 83 PRO A O 1
ATOM 672 N N . ARG A 1 84 ? 18.398 1.229 13.862 1.00 56.66 84 ARG A N 1
ATOM 673 C CA . ARG A 1 84 ? 17.519 0.122 14.248 1.00 56.66 84 ARG A CA 1
ATOM 674 C C . ARG A 1 84 ? 17.663 -0.974 13.187 1.00 56.66 84 ARG A C 1
ATOM 676 O O . ARG A 1 84 ? 17.773 -0.617 12.010 1.00 56.66 84 ARG A O 1
ATOM 683 N N . PRO A 1 85 ? 17.624 -2.265 13.557 1.00 49.66 85 PRO A N 1
ATOM 684 C CA . PRO A 1 85 ? 17.636 -3.359 12.595 1.00 49.66 85 PRO A CA 1
ATOM 685 C C . PRO A 1 85 ? 16.516 -3.136 11.579 1.00 49.66 85 PRO A C 1
ATOM 687 O O . PRO A 1 85 ? 15.331 -3.231 11.899 1.00 49.66 85 PRO A O 1
ATOM 690 N N . GLN A 1 86 ? 16.882 -2.731 10.366 1.00 56.59 86 GLN A N 1
ATOM 691 C CA . GLN A 1 86 ? 15.912 -2.463 9.323 1.00 56.59 86 GLN A CA 1
ATOM 692 C C . GLN A 1 86 ? 15.464 -3.823 8.792 1.00 56.59 86 GLN A C 1
ATOM 694 O O . GLN A 1 86 ? 16.173 -4.448 8.006 1.00 56.59 86 GLN A O 1
ATOM 699 N N . GLU A 1 87 ? 14.314 -4.301 9.277 1.00 55.44 87 GLU A N 1
ATOM 700 C CA . GLU A 1 87 ? 13.690 -5.541 8.807 1.00 55.44 87 GLU A CA 1
ATOM 701 C C . GLU A 1 87 ? 13.668 -5.568 7.270 1.00 55.44 87 GLU A C 1
ATOM 703 O O . GLU A 1 87 ? 13.377 -4.558 6.616 1.00 55.44 87 GLU A O 1
ATOM 708 N N . ALA A 1 88 ? 14.017 -6.725 6.698 1.00 64.75 88 ALA A N 1
ATOM 709 C CA . ALA A 1 88 ? 14.297 -6.881 5.276 1.00 64.75 88 ALA A CA 1
ATOM 710 C C . ALA A 1 88 ? 13.197 -6.267 4.392 1.00 64.75 88 ALA A C 1
ATOM 712 O O . ALA A 1 88 ? 12.007 -6.582 4.497 1.00 64.75 88 ALA A O 1
ATOM 713 N N . ARG A 1 89 ? 13.614 -5.367 3.493 1.00 73.06 89 ARG A N 1
ATOM 714 C CA . ARG A 1 89 ? 12.749 -4.794 2.455 1.00 73.06 89 ARG A CA 1
ATOM 715 C C . ARG A 1 89 ? 12.279 -5.896 1.501 1.00 73.06 89 ARG A C 1
ATOM 717 O O . ARG A 1 89 ? 12.954 -6.909 1.328 1.00 73.06 89 ARG A O 1
ATOM 724 N N . ARG A 1 90 ? 11.135 -5.676 0.840 1.00 70.94 90 ARG A N 1
ATOM 725 C CA . ARG A 1 90 ? 10.630 -6.593 -0.195 1.00 70.94 90 ARG A CA 1
ATOM 726 C C . ARG A 1 90 ? 11.712 -6.860 -1.239 1.00 70.94 90 ARG A C 1
ATOM 728 O O . ARG A 1 90 ? 12.360 -5.921 -1.708 1.00 70.94 90 ARG A O 1
ATOM 735 N N . LYS A 1 91 ? 11.877 -8.134 -1.603 1.00 76.69 91 LYS A N 1
ATOM 736 C CA . LYS A 1 91 ? 12.770 -8.540 -2.691 1.00 76.69 91 LYS A CA 1
ATOM 737 C C . LYS A 1 91 ? 12.304 -7.861 -3.979 1.00 76.69 91 LYS A C 1
ATOM 739 O O . LYS A 1 91 ? 11.108 -7.794 -4.255 1.00 76.69 91 LYS A O 1
ATOM 744 N N . ARG A 1 92 ? 13.251 -7.308 -4.731 1.00 80.56 92 ARG A N 1
ATOM 745 C CA . ARG A 1 92 ? 12.971 -6.581 -5.969 1.00 80.56 92 ARG A CA 1
ATOM 746 C C . ARG A 1 92 ? 12.451 -7.551 -7.032 1.00 80.56 92 ARG A C 1
ATOM 748 O O . ARG A 1 92 ? 13.100 -8.558 -7.296 1.00 80.56 92 ARG A O 1
ATOM 755 N N . THR A 1 93 ? 11.318 -7.229 -7.652 1.00 85.12 93 THR A N 1
ATOM 756 C CA . THR A 1 93 ? 10.792 -7.982 -8.798 1.00 85.12 93 THR A CA 1
ATOM 757 C C . THR A 1 93 ? 11.732 -7.830 -9.992 1.00 85.12 93 THR A C 1
ATOM 759 O O . THR A 1 93 ? 12.105 -6.709 -10.348 1.00 85.12 93 THR A O 1
ATOM 762 N N . VAL A 1 94 ? 12.113 -8.949 -10.607 1.00 90.25 94 VAL A N 1
ATOM 763 C CA . VAL A 1 94 ? 12.860 -8.965 -11.870 1.00 90.25 94 VAL A CA 1
ATOM 764 C C . VAL A 1 94 ? 11.850 -8.974 -13.012 1.00 90.25 94 VAL A C 1
ATOM 766 O O . VAL A 1 94 ? 10.982 -9.840 -13.052 1.00 90.25 94 VAL A O 1
ATOM 769 N N . ILE A 1 95 ? 11.950 -7.996 -13.912 1.00 90.88 95 ILE A N 1
ATOM 770 C CA . ILE A 1 95 ? 11.061 -7.855 -15.070 1.00 90.88 95 ILE A CA 1
ATOM 771 C C . ILE A 1 95 ? 11.793 -8.389 -16.306 1.00 90.88 95 ILE A C 1
ATOM 773 O O . ILE A 1 95 ? 12.859 -7.893 -16.668 1.00 90.88 95 ILE A O 1
ATOM 777 N N . SER A 1 96 ? 11.222 -9.411 -16.937 1.00 93.94 96 SER A N 1
ATOM 778 C CA . SER A 1 96 ? 11.673 -10.022 -18.189 1.00 93.94 96 SER A CA 1
ATOM 779 C C . SER A 1 96 ? 11.495 -9.070 -19.383 1.00 93.94 96 SER A C 1
ATOM 781 O O . SER A 1 96 ? 10.549 -8.277 -19.399 1.00 93.94 96 SER A O 1
ATOM 783 N N . PRO A 1 97 ? 12.318 -9.173 -20.447 1.00 93.81 97 PRO A N 1
ATOM 784 C CA . PRO A 1 97 ? 12.140 -8.392 -21.673 1.00 93.81 97 PRO A CA 1
ATOM 785 C C . PRO A 1 97 ? 10.739 -8.494 -22.298 1.00 93.81 97 PRO A C 1
ATOM 787 O O . PRO A 1 97 ? 10.237 -7.507 -22.837 1.00 93.81 97 PRO A O 1
ATOM 790 N N . SER A 1 98 ? 10.087 -9.661 -22.216 1.00 91.00 98 SER A N 1
ATOM 791 C CA . SER A 1 98 ? 8.718 -9.851 -22.719 1.00 91.00 98 SER A CA 1
ATOM 792 C C . SER A 1 98 ? 7.697 -9.041 -21.916 1.00 91.00 98 SER A C 1
ATOM 794 O O . SER A 1 98 ? 6.864 -8.351 -22.500 1.00 91.00 98 SER A O 1
ATOM 796 N N . GLN A 1 99 ? 7.820 -9.049 -20.587 1.00 93.38 99 GLN A N 1
ATOM 797 C CA . GLN A 1 99 ? 6.992 -8.250 -19.683 1.00 93.38 99 GLN A CA 1
ATOM 798 C C . GLN A 1 99 ? 7.218 -6.749 -19.922 1.00 93.38 99 GLN A C 1
ATOM 800 O O . GLN A 1 99 ? 6.256 -5.988 -20.009 1.00 93.38 99 GLN A O 1
ATOM 805 N N . THR A 1 100 ? 8.470 -6.319 -20.118 1.00 93.50 100 THR A N 1
ATOM 806 C CA . THR A 1 100 ? 8.801 -4.920 -20.437 1.00 93.50 100 THR A CA 1
ATOM 807 C C . THR A 1 100 ? 8.131 -4.452 -21.727 1.00 93.50 100 THR A C 1
ATOM 809 O O . THR A 1 100 ? 7.583 -3.353 -21.749 1.00 93.50 100 THR A O 1
ATOM 812 N N . ARG A 1 101 ? 8.111 -5.268 -22.791 1.00 94.81 101 ARG A N 1
ATOM 813 C CA . ARG A 1 101 ? 7.432 -4.902 -24.049 1.00 94.81 101 ARG A CA 1
ATOM 814 C C . ARG A 1 101 ? 5.936 -4.662 -23.851 1.00 94.81 101 ARG A C 1
ATOM 816 O O . ARG A 1 101 ? 5.427 -3.658 -24.344 1.00 94.81 101 ARG A O 1
ATOM 823 N N . ILE A 1 102 ? 5.264 -5.533 -23.097 1.00 92.06 102 ILE A N 1
ATOM 824 C CA . ILE A 1 102 ? 3.833 -5.396 -22.776 1.00 92.06 102 ILE A CA 1
ATOM 825 C C . ILE A 1 102 ? 3.586 -4.083 -22.020 1.00 92.06 102 ILE A C 1
ATOM 827 O O . ILE A 1 102 ? 2.727 -3.290 -22.407 1.00 92.06 102 ILE A O 1
ATOM 831 N N . LEU A 1 103 ? 4.389 -3.809 -20.987 1.00 93.56 103 LEU A N 1
ATOM 832 C CA . LEU A 1 103 ? 4.273 -2.585 -20.190 1.00 93.56 103 LEU A CA 1
ATOM 833 C C . LEU A 1 103 ? 4.553 -1.319 -21.014 1.00 93.56 103 LEU A C 1
ATOM 835 O O . LEU A 1 103 ? 3.836 -0.329 -20.873 1.00 93.56 103 LEU A O 1
ATOM 839 N N . MET A 1 104 ? 5.558 -1.342 -21.894 1.00 93.94 104 MET A N 1
ATOM 840 C CA . MET A 1 104 ? 5.873 -0.208 -22.767 1.00 93.94 104 MET A CA 1
ATOM 841 C C . MET A 1 104 ? 4.754 0.071 -23.771 1.00 93.94 104 MET A C 1
ATOM 843 O O . MET A 1 104 ? 4.358 1.222 -23.931 1.00 93.94 104 MET A O 1
ATOM 847 N N . GLN A 1 105 ? 4.200 -0.967 -24.400 1.00 93.12 105 GLN A N 1
ATOM 848 C CA . GLN A 1 105 ? 3.083 -0.815 -25.332 1.00 93.12 105 GLN A CA 1
ATOM 849 C C . GLN A 1 105 ? 1.842 -0.240 -24.638 1.00 93.12 105 GLN A C 1
ATOM 851 O O . GLN A 1 105 ? 1.176 0.644 -25.184 1.00 93.12 105 GLN A O 1
ATOM 856 N N . ALA A 1 106 ? 1.541 -0.717 -23.427 1.00 91.69 106 ALA A N 1
ATOM 857 C CA . ALA A 1 106 ? 0.444 -0.194 -22.626 1.00 91.69 106 ALA A CA 1
ATOM 858 C C . ALA A 1 106 ? 0.660 1.282 -22.263 1.00 91.69 106 ALA A C 1
ATOM 860 O O . ALA A 1 106 ? -0.260 2.080 -22.411 1.00 91.69 106 ALA A O 1
ATOM 861 N N . PHE A 1 107 ? 1.883 1.662 -21.881 1.00 94.75 107 PHE A N 1
ATOM 862 C CA . PHE A 1 107 ? 2.224 3.043 -21.537 1.00 94.75 107 PHE A CA 1
ATOM 863 C C . PHE A 1 107 ? 2.079 4.015 -22.717 1.00 94.75 107 PHE A C 1
ATOM 865 O O . PHE A 1 107 ? 1.638 5.148 -22.530 1.00 94.75 107 PHE A O 1
ATOM 872 N N . THR A 1 108 ? 2.420 3.591 -23.940 1.00 94.56 108 THR A N 1
ATOM 873 C CA . THR A 1 108 ? 2.215 4.411 -25.147 1.00 94.56 108 THR A CA 1
ATOM 874 C C . THR A 1 108 ? 0.732 4.634 -25.443 1.00 94.56 108 THR A C 1
ATOM 876 O O . THR A 1 108 ? 0.366 5.694 -25.943 1.00 94.56 108 THR A O 1
ATOM 879 N N . ARG A 1 109 ? -0.123 3.652 -25.129 1.00 91.06 109 ARG A N 1
ATOM 880 C CA . ARG A 1 109 ? -1.580 3.767 -25.282 1.00 91.06 109 ARG A CA 1
ATOM 881 C C . ARG A 1 109 ? -2.210 4.650 -24.216 1.00 91.06 109 ARG A C 1
ATOM 883 O O . ARG A 1 109 ? -3.042 5.489 -24.536 1.00 91.06 109 ARG A O 1
ATOM 890 N N . ASP A 1 110 ? -1.827 4.441 -22.966 1.00 91.69 110 ASP A N 1
ATOM 891 C CA . ASP A 1 110 ? -2.340 5.186 -21.831 1.00 91.69 110 ASP A CA 1
ATOM 892 C C . ASP A 1 110 ? -1.262 5.283 -20.750 1.00 91.69 110 ASP A C 1
ATOM 894 O O . ASP A 1 110 ? -0.818 4.286 -20.178 1.00 91.69 110 ASP A O 1
ATOM 898 N N . ARG A 1 111 ? -0.848 6.518 -20.453 1.00 92.62 111 ARG A N 1
ATOM 899 C CA . ARG A 1 111 ? 0.133 6.807 -19.397 1.00 92.62 111 ARG A CA 1
ATOM 900 C C . ARG A 1 111 ? -0.489 6.765 -18.001 1.00 92.62 111 ARG A C 1
ATOM 902 O O . ARG A 1 111 ? 0.241 6.681 -17.014 1.00 92.62 111 ARG A O 1
ATOM 909 N N . PHE A 1 112 ? -1.818 6.814 -17.908 1.00 90.19 112 PHE A N 1
ATOM 910 C CA . PHE A 1 112 ? -2.578 6.841 -16.663 1.00 90.19 112 PHE A CA 1
ATOM 911 C C . PHE A 1 112 ? -3.661 5.751 -16.630 1.00 90.19 112 PHE A C 1
ATOM 913 O O . PHE A 1 112 ? -4.821 6.055 -16.344 1.00 90.19 112 PHE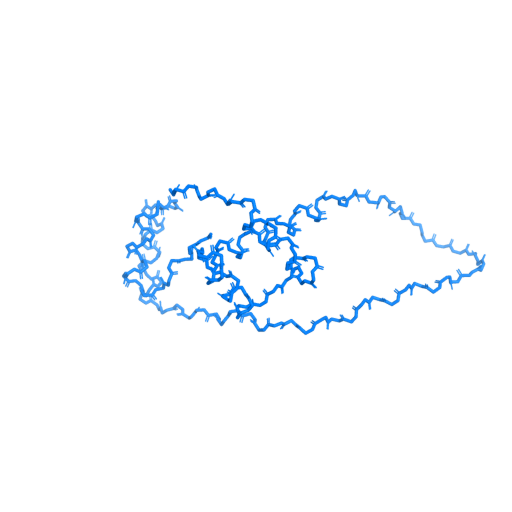 A O 1
ATOM 920 N N . PRO A 1 113 ? -3.284 4.468 -16.815 1.00 90.00 113 PRO A N 1
ATOM 921 C CA . PRO A 1 113 ? -4.246 3.379 -16.843 1.00 90.00 113 PRO A CA 1
ATOM 922 C C . PRO A 1 113 ? -5.022 3.311 -15.531 1.00 90.00 113 PRO A C 1
ATOM 924 O O . PRO A 1 113 ? -4.440 3.403 -14.439 1.00 90.00 113 PRO A O 1
ATOM 927 N N . GLY A 1 114 ? -6.339 3.140 -15.648 1.00 89.12 114 GLY A N 1
ATOM 928 C CA . GLY A 1 114 ? -7.235 2.874 -14.527 1.00 89.12 114 GLY A CA 1
ATOM 929 C C . GLY A 1 114 ? -6.983 1.505 -13.886 1.00 89.12 114 GLY A C 1
ATOM 930 O O . GLY A 1 114 ? -6.165 0.718 -14.355 1.00 89.12 114 GLY A O 1
ATOM 931 N N . ILE A 1 115 ? -7.698 1.206 -12.796 1.00 86.25 115 ILE A N 1
ATOM 932 C CA . ILE A 1 115 ? -7.482 -0.031 -12.023 1.00 86.25 115 ILE A CA 1
ATOM 933 C C . ILE A 1 115 ? -7.710 -1.299 -12.856 1.00 86.25 115 ILE A C 1
ATOM 935 O O . ILE A 1 115 ? -6.847 -2.163 -12.849 1.00 86.25 115 ILE A O 1
ATOM 939 N N . ALA A 1 116 ? -8.785 -1.356 -13.649 1.00 87.56 116 ALA A N 1
ATOM 940 C CA . ALA A 1 116 ? -9.102 -2.523 -14.472 1.00 87.56 116 ALA A CA 1
ATOM 941 C C . ALA A 1 116 ? -7.988 -2.821 -15.490 1.00 87.56 116 ALA A C 1
ATOM 943 O O . ALA A 1 116 ? -7.541 -3.954 -15.626 1.00 87.56 116 ALA A O 1
ATOM 944 N N . THR A 1 117 ? -7.467 -1.780 -16.146 1.00 91.12 117 THR A N 1
ATOM 945 C CA . THR A 1 117 ? -6.348 -1.911 -17.086 1.00 91.12 117 THR A CA 1
ATOM 946 C C . THR A 1 117 ? -5.069 -2.372 -16.385 1.00 91.12 117 THR A C 1
ATOM 948 O O . THR A 1 117 ? -4.315 -3.165 -16.938 1.00 91.12 117 THR A O 1
ATOM 951 N N . ARG A 1 118 ? -4.805 -1.900 -15.160 1.00 90.50 118 ARG A N 1
ATOM 952 C CA . ARG A 1 118 ? -3.642 -2.348 -14.374 1.00 90.50 118 ARG A CA 1
ATOM 953 C C . ARG A 1 118 ? -3.774 -3.797 -13.919 1.00 90.50 118 ARG A C 1
ATOM 955 O O . ARG A 1 118 ? -2.780 -4.512 -13.953 1.00 90.50 118 ARG A O 1
ATOM 962 N N . GLU A 1 119 ? -4.970 -4.224 -13.521 1.00 89.62 119 GLU A N 1
ATOM 963 C CA . GLU A 1 119 ? -5.255 -5.615 -13.159 1.00 89.62 119 GLU A CA 1
ATOM 964 C C . GLU A 1 119 ? -5.065 -6.543 -14.363 1.00 89.62 119 GLU A C 1
ATOM 966 O O . GLU A 1 119 ? -4.414 -7.576 -14.235 1.00 89.62 119 GLU A O 1
ATOM 971 N N . GLU A 1 120 ? -5.529 -6.155 -15.551 1.00 90.31 120 GLU A N 1
ATOM 972 C CA . GLU A 1 120 ? -5.295 -6.908 -16.790 1.00 90.31 120 GLU A CA 1
ATOM 973 C C . GLU A 1 120 ? -3.793 -7.048 -17.099 1.00 90.31 120 GLU A C 1
ATOM 975 O O . GLU A 1 120 ? -3.290 -8.146 -17.342 1.00 90.31 120 GLU A O 1
ATOM 980 N N . LEU A 1 121 ? -3.029 -5.954 -17.002 1.00 92.12 121 LEU A N 1
ATOM 981 C CA . LEU A 1 121 ? -1.574 -5.993 -17.190 1.00 92.12 121 LEU A CA 1
ATOM 982 C C . LEU A 1 121 ? -0.871 -6.861 -16.139 1.00 92.12 121 LEU A C 1
ATOM 984 O O . LEU A 1 121 ? 0.126 -7.511 -16.458 1.00 92.12 121 LEU A O 1
ATOM 988 N N . ALA A 1 122 ? -1.375 -6.901 -14.905 1.00 91.75 122 ALA A N 1
ATOM 989 C CA . ALA A 1 122 ? -0.854 -7.775 -13.860 1.00 91.75 122 ALA A CA 1
ATOM 990 C C . ALA A 1 122 ? -1.072 -9.258 -14.203 1.00 91.75 122 ALA A C 1
ATOM 992 O O . ALA A 1 122 ? -0.139 -10.049 -14.070 1.00 91.75 122 ALA A O 1
ATOM 993 N N . HIS A 1 123 ? -2.245 -9.626 -14.732 1.00 90.56 123 HIS A N 1
ATOM 994 C CA . HIS A 1 123 ? -2.511 -10.987 -15.215 1.00 90.56 123 HIS A CA 1
ATOM 995 C C . HIS A 1 123 ? -1.607 -11.361 -16.397 1.00 90.56 123 HIS A C 1
ATOM 997 O O . HIS A 1 123 ? -1.021 -12.441 -16.403 1.00 90.56 123 HIS A O 1
ATOM 1003 N N . GLN A 1 124 ? -1.428 -10.455 -17.363 1.00 89.44 124 GLN A N 1
ATOM 1004 C CA . GLN A 1 124 ? -0.603 -10.714 -18.551 1.00 89.44 124 GLN A CA 1
ATOM 1005 C C . GLN A 1 124 ? 0.897 -10.789 -18.248 1.00 89.44 124 GLN A C 1
ATOM 1007 O O . GLN A 1 124 ? 1.629 -11.546 -18.884 1.00 89.44 124 GLN A O 1
ATOM 1012 N N . THR A 1 125 ? 1.382 -9.987 -17.300 1.00 90.44 125 THR A N 1
ATOM 1013 C CA . THR A 1 125 ? 2.810 -9.943 -16.959 1.00 90.44 125 THR A CA 1
ATOM 1014 C C . THR A 1 125 ? 3.172 -10.862 -15.799 1.00 90.44 125 THR A C 1
ATOM 1016 O O . THR A 1 125 ? 4.353 -11.131 -15.608 1.00 90.44 125 THR A O 1
ATOM 1019 N N . GLY A 1 126 ? 2.211 -11.338 -15.004 1.00 87.25 126 GLY A N 1
ATOM 1020 C CA . GLY A 1 126 ? 2.478 -12.037 -13.743 1.00 87.25 126 GLY A CA 1
ATOM 1021 C C . GLY A 1 126 ? 3.123 -11.144 -12.672 1.00 87.25 126 GLY A C 1
ATOM 1022 O O . GLY A 1 126 ? 3.571 -11.640 -11.639 1.00 87.25 126 GLY A O 1
ATOM 1023 N N . ILE A 1 127 ? 3.211 -9.830 -12.912 1.00 89.12 127 ILE A N 1
ATOM 1024 C CA . ILE A 1 127 ? 3.711 -8.854 -11.944 1.00 89.12 127 ILE A CA 1
ATOM 1025 C C . ILE A 1 127 ? 2.524 -8.436 -11.073 1.00 89.12 127 ILE A C 1
ATOM 1027 O O . ILE A 1 127 ? 1.531 -7.955 -11.616 1.00 89.12 127 ILE A O 1
ATOM 1031 N N . PRO A 1 128 ? 2.599 -8.586 -9.739 1.00 80.75 128 PRO A N 1
ATOM 1032 C CA . PRO A 1 128 ? 1.467 -8.289 -8.872 1.00 80.75 128 PRO A CA 1
ATOM 1033 C C . PRO A 1 128 ? 1.085 -6.809 -8.957 1.00 80.75 128 PRO A C 1
ATOM 1035 O O . PRO A 1 128 ? 1.955 -5.936 -8.879 1.00 80.75 128 PRO A O 1
ATOM 1038 N N . GLU A 1 129 ? -0.217 -6.528 -9.066 1.00 82.94 129 GLU A N 1
ATOM 1039 C CA . GLU A 1 129 ? -0.736 -5.169 -8.908 1.00 82.94 129 GLU A CA 1
ATOM 1040 C C . GLU A 1 129 ? -0.452 -4.733 -7.465 1.00 82.94 129 GLU A C 1
ATOM 1042 O O . GLU A 1 129 ? -0.878 -5.399 -6.517 1.00 82.94 129 GLU A O 1
ATOM 1047 N N . PRO A 1 130 ? 0.328 -3.661 -7.246 1.00 68.12 130 PRO A N 1
ATOM 1048 C CA . PRO A 1 130 ? 0.547 -3.166 -5.905 1.00 68.12 130 PRO A CA 1
ATOM 1049 C C . PRO A 1 130 ? -0.761 -2.539 -5.433 1.00 68.12 130 PRO A C 1
ATOM 1051 O O . PRO A 1 130 ? -1.052 -1.388 -5.754 1.00 68.12 130 PRO A O 1
ATOM 1054 N N . HIS A 1 131 ? -1.521 -3.292 -4.641 1.00 63.75 131 HIS A N 1
ATOM 1055 C CA . HIS A 1 131 ? -2.799 -2.878 -4.082 1.00 63.75 131 HIS A CA 1
ATOM 1056 C C . HIS A 1 131 ? -2.672 -1.705 -3.093 1.00 63.75 131 HIS A C 1
ATOM 1058 O O . HIS A 1 131 ? -3.148 -1.873 -1.991 1.00 63.75 131 HIS A O 1
ATOM 1064 N N . LEU A 1 132 ? -2.099 -0.529 -3.429 1.00 50.84 132 LEU A N 1
ATOM 1065 C CA . LEU A 1 132 ? -1.768 0.653 -2.577 1.00 50.84 132 LEU A CA 1
ATOM 1066 C C . LEU A 1 132 ? -2.682 0.946 -1.367 1.00 50.84 132 LEU A C 1
ATOM 1068 O O . LEU A 1 132 ? -2.825 0.123 -0.462 1.00 50.84 132 LEU A O 1
#

Foldseek 3Di:
DDDDDQDPVLVVLLVVVCVVPLQDAQVVLVVSCVVRVHDSLVSVVVSVVVVVVVVVPDDPPDDDDDDDDDDDDDDDDPDDPPDDPRHDHDDDDDFDPVLVVLVVVVCVVPVDDDPVSLVVSCVVRVPDDSPD

Secondary structure (DSSP, 8-state):
-PPP---HHHHHHHHHHHHH-SS--HHHHHHHHHHHTS-HHHHHHHHHHHHHHHHHTS------------------PPPPPP----PPPPPPPPPPHHHHHHHHHHHHH-SS--HHHHHHHHHHH-PPP---

Organism: NCBI:txid72004